Protein AF-A0A1F9S126-F1 (afdb_monomer_lite)

Structure (mmCIF, N/CA/C/O backbone):
data_AF-A0A1F9S126-F1
#
_entry.id   AF-A0A1F9S126-F1
#
loop_
_atom_site.group_PDB
_atom_site.id
_atom_site.type_symbol
_atom_site.label_atom_id
_atom_site.label_alt_id
_atom_site.label_comp_id
_atom_site.label_asym_id
_atom_site.label_entity_id
_atom_site.label_seq_id
_atom_site.pdbx_PDB_ins_code
_atom_site.Cartn_x
_atom_site.Cartn_y
_atom_site.Cartn_z
_atom_site.occupancy
_atom_site.B_iso_or_equiv
_atom_site.auth_seq_id
_atom_site.auth_comp_id
_atom_site.auth_asym_id
_atom_site.auth_atom_id
_atom_site.pdbx_PDB_model_num
ATOM 1 N N . MET A 1 1 ? -37.620 6.362 27.210 1.00 66.50 1 MET A N 1
ATOM 2 C CA . MET A 1 1 ? -36.173 6.364 27.536 1.00 66.50 1 MET A CA 1
ATOM 3 C C . MET A 1 1 ? -35.335 5.341 26.751 1.00 66.50 1 MET A C 1
ATOM 5 O O . MET A 1 1 ? -34.124 5.373 26.896 1.00 66.50 1 MET A O 1
ATOM 9 N N . LEU A 1 2 ? -35.910 4.503 25.867 1.00 78.06 2 LEU A N 1
ATOM 10 C CA . LEU A 1 2 ? -35.129 3.604 24.989 1.00 78.06 2 LEU A CA 1
ATOM 11 C C . LEU A 1 2 ? -34.721 4.208 23.629 1.00 78.06 2 LEU A C 1
ATOM 13 O O . LEU A 1 2 ? -33.867 3.646 22.953 1.00 78.06 2 LEU A O 1
ATOM 17 N N . LEU A 1 3 ? -35.298 5.348 23.227 1.00 86.44 3 LEU A N 1
ATOM 18 C CA . LEU A 1 3 ? -35.039 5.944 21.909 1.00 86.44 3 LEU A CA 1
ATOM 19 C C . LEU A 1 3 ? -33.585 6.421 21.750 1.00 86.44 3 LEU A C 1
ATOM 21 O O . LEU A 1 3 ? -32.968 6.154 20.726 1.00 86.44 3 LEU A O 1
ATOM 25 N N . LEU A 1 4 ? -33.028 7.082 22.773 1.00 86.31 4 LEU A N 1
ATOM 26 C CA . LEU A 1 4 ? -31.651 7.591 22.759 1.00 86.31 4 LEU A CA 1
ATOM 27 C C . LEU A 1 4 ? -30.599 6.467 22.615 1.00 86.31 4 LEU A C 1
ATOM 29 O O . LEU A 1 4 ? -29.789 6.551 21.692 1.00 86.31 4 LEU A O 1
ATOM 33 N N . PRO A 1 5 ? -30.597 5.402 23.449 1.00 85.06 5 PRO A N 1
ATOM 34 C CA . PRO A 1 5 ? -29.620 4.321 23.300 1.00 85.06 5 PRO A CA 1
ATOM 35 C C . PRO A 1 5 ? -29.792 3.538 21.990 1.00 85.06 5 PRO A C 1
ATOM 37 O O . PRO A 1 5 ? -28.795 3.139 21.390 1.00 85.06 5 PRO A O 1
ATOM 40 N N . LEU A 1 6 ? -31.026 3.373 21.497 1.00 85.00 6 LEU A N 1
ATOM 41 C CA . LEU A 1 6 ? -31.280 2.739 20.201 1.00 85.00 6 LEU A CA 1
ATOM 42 C C . LEU A 1 6 ? -30.721 3.577 19.039 1.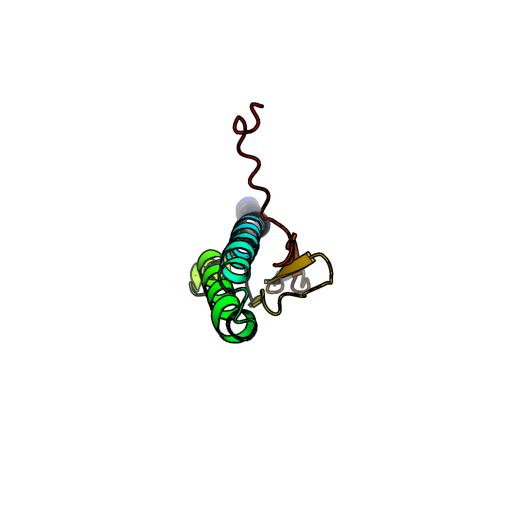00 85.00 6 LEU A C 1
ATOM 44 O O . LEU A 1 6 ? -30.050 3.048 18.157 1.00 85.00 6 LEU A O 1
ATOM 48 N N . PHE A 1 7 ? -30.948 4.891 19.054 1.00 88.06 7 PHE A N 1
ATOM 49 C CA . PHE A 1 7 ? -30.435 5.807 18.034 1.00 88.06 7 PHE A CA 1
ATOM 50 C C . PHE A 1 7 ? -28.899 5.848 18.005 1.00 88.06 7 PHE A C 1
ATOM 52 O O . PHE A 1 7 ? -28.290 5.808 16.936 1.00 88.06 7 PHE A O 1
ATOM 59 N N . MET A 1 8 ? -28.265 5.864 19.179 1.00 85.94 8 MET A N 1
ATOM 60 C CA . MET A 1 8 ? -26.808 5.866 19.307 1.00 85.94 8 MET A CA 1
ATOM 61 C C . MET A 1 8 ? -26.178 4.577 18.751 1.00 85.94 8 MET A C 1
ATOM 63 O O . MET A 1 8 ? -25.161 4.640 18.062 1.00 85.94 8 MET A O 1
ATOM 67 N N . PHE A 1 9 ? -26.814 3.421 18.967 1.00 84.31 9 PHE A N 1
ATOM 68 C CA . PHE A 1 9 ? -26.397 2.154 18.359 1.00 84.31 9 PHE A CA 1
ATOM 69 C C . PHE A 1 9 ? -26.413 2.213 16.824 1.00 84.31 9 PHE A C 1
ATOM 71 O O . PHE A 1 9 ? -25.422 1.857 16.183 1.00 84.31 9 PHE A O 1
ATOM 78 N N . PHE A 1 10 ? -27.500 2.720 16.230 1.00 86.19 10 PHE A N 1
ATOM 79 C CA 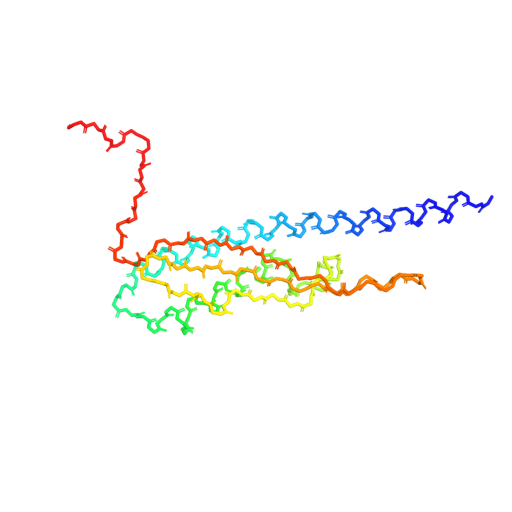. PHE A 1 10 ? -27.590 2.877 14.777 1.00 86.19 10 PHE A CA 1
ATOM 80 C C . PHE A 1 10 ? -26.503 3.807 14.232 1.00 86.19 10 PHE A C 1
ATOM 82 O O . PHE A 1 10 ? -25.872 3.468 13.234 1.00 86.19 10 PHE A O 1
ATOM 89 N N . LEU A 1 11 ? -26.225 4.935 14.893 1.00 86.88 11 LEU A N 1
ATOM 90 C CA . LEU A 1 11 ? -25.166 5.854 14.463 1.00 86.88 11 LEU A CA 1
ATOM 91 C C . LEU A 1 11 ? -23.786 5.190 14.413 1.00 86.88 11 LEU A C 1
ATOM 93 O O . LEU A 1 11 ? -23.057 5.369 13.436 1.00 86.88 11 LEU A O 1
ATOM 97 N N . PHE A 1 12 ? -23.427 4.399 15.427 1.00 82.56 12 PHE A N 1
ATOM 98 C CA . PHE A 1 12 ? -22.149 3.687 15.417 1.00 82.56 12 PHE A CA 1
ATOM 99 C C . PHE A 1 12 ? -22.090 2.615 14.326 1.00 82.56 12 PHE A C 1
ATOM 101 O O . PHE A 1 12 ? -21.067 2.499 13.649 1.00 82.56 12 PHE A O 1
ATOM 108 N N . ALA A 1 13 ? -23.185 1.883 14.104 1.00 81.38 13 ALA A N 1
ATOM 109 C CA . ALA A 1 13 ? -23.273 0.910 13.021 1.00 81.38 13 ALA A CA 1
ATOM 110 C C . ALA A 1 13 ? -23.128 1.577 11.638 1.00 81.38 13 ALA A C 1
ATOM 112 O O . ALA A 1 13 ? -22.312 1.138 10.825 1.00 81.38 13 ALA A O 1
ATOM 113 N N . PHE A 1 14 ? -23.840 2.681 11.386 1.00 86.12 14 PHE A N 1
ATOM 114 C CA . PHE A 1 14 ? -23.741 3.431 10.129 1.00 86.12 14 PHE A CA 1
ATOM 115 C C . PHE A 1 14 ? -22.352 4.034 9.914 1.00 86.12 14 PHE A C 1
ATOM 117 O O . PHE A 1 14 ? -21.819 3.949 8.809 1.00 86.12 14 PHE A O 1
ATOM 124 N N . SER A 1 15 ? -21.738 4.587 10.963 1.00 86.69 15 SER A N 1
ATOM 125 C CA . SER A 1 15 ? -20.377 5.130 10.903 1.00 86.69 15 SER A CA 1
ATOM 126 C C . SER A 1 15 ? -19.360 4.072 10.460 1.00 86.69 15 SER A C 1
ATOM 128 O O . SER A 1 15 ? -18.503 4.350 9.621 1.00 86.69 15 SER A O 1
ATOM 130 N N . LYS A 1 16 ? -19.494 2.827 10.937 1.00 83.31 16 LYS A N 1
ATOM 131 C CA . LYS A 1 16 ? -18.621 1.719 10.525 1.00 83.31 16 LYS A CA 1
ATOM 132 C C . LYS A 1 16 ? -18.805 1.333 9.058 1.00 83.31 16 LYS A C 1
ATOM 134 O O . LYS A 1 16 ? -17.808 1.206 8.354 1.00 83.31 16 LYS A O 1
ATOM 139 N N . VAL A 1 17 ? -20.044 1.214 8.578 1.00 85.62 17 VAL A N 1
ATOM 140 C CA . VAL A 1 17 ? -20.315 0.935 7.153 1.00 85.62 17 VAL A CA 1
ATOM 141 C C . VAL A 1 17 ? -19.770 2.060 6.270 1.00 85.62 17 VAL A C 1
ATOM 143 O O . VAL A 1 17 ? -19.115 1.804 5.260 1.00 85.62 17 VAL A O 1
ATOM 146 N N . PHE A 1 18 ? -19.981 3.311 6.677 1.00 89.62 18 PHE A N 1
ATOM 147 C CA . PHE A 1 18 ? -19.465 4.480 5.975 1.00 89.62 18 PHE A CA 1
ATOM 148 C C . PHE A 1 18 ? -17.930 4.498 5.919 1.00 89.62 18 PHE A C 1
ATOM 150 O O . PHE A 1 18 ? -17.359 4.743 4.857 1.00 89.62 18 PHE A O 1
ATOM 157 N N . ALA A 1 19 ? -17.251 4.160 7.020 1.00 88.25 19 ALA A N 1
ATOM 158 C CA . ALA A 1 19 ? -15.796 4.031 7.054 1.00 88.25 19 ALA A CA 1
ATOM 159 C C . ALA A 1 19 ? -15.287 2.960 6.073 1.00 88.25 19 ALA A C 1
ATOM 161 O O . ALA A 1 19 ? -14.306 3.194 5.366 1.00 88.25 19 ALA A O 1
ATOM 162 N N . THR A 1 20 ? -15.975 1.818 5.963 1.00 88.25 20 THR A N 1
ATOM 163 C CA . THR A 1 20 ? -15.638 0.775 4.981 1.00 88.25 20 THR A CA 1
ATOM 164 C C . THR A 1 20 ? -15.810 1.263 3.540 1.00 88.25 20 THR A C 1
ATOM 166 O O . THR A 1 20 ? -14.954 0.995 2.699 1.00 88.25 20 THR A O 1
ATOM 169 N N . LEU A 1 21 ? -16.867 2.023 3.240 1.00 91.06 21 LEU A N 1
ATOM 170 C CA . LEU A 1 21 ? -17.076 2.597 1.904 1.00 91.06 21 LEU A CA 1
ATOM 171 C C . LEU A 1 21 ? -15.980 3.603 1.533 1.00 91.06 21 LEU A C 1
ATOM 173 O O . LEU A 1 21 ? -15.441 3.541 0.427 1.00 91.06 21 LEU A O 1
ATOM 177 N N . ILE A 1 22 ? -15.604 4.483 2.467 1.00 92.19 22 ILE A N 1
ATOM 178 C CA . ILE A 1 22 ? -14.476 5.406 2.277 1.00 92.19 22 ILE A CA 1
ATOM 179 C C . ILE A 1 22 ? -13.191 4.621 2.027 1.00 92.19 22 ILE A C 1
ATOM 181 O O . ILE A 1 22 ? -12.427 4.969 1.128 1.00 92.19 22 ILE A O 1
ATOM 185 N N . LEU A 1 23 ? -12.943 3.559 2.798 1.00 91.75 23 LEU A N 1
ATOM 186 C CA . LEU A 1 23 ? -11.752 2.736 2.629 1.00 91.75 23 LEU A CA 1
ATOM 187 C C . LEU A 1 23 ? -11.674 2.164 1.209 1.00 91.75 23 LEU A C 1
ATOM 189 O O . LEU A 1 23 ? -10.641 2.319 0.565 1.00 91.75 23 LEU A O 1
ATOM 193 N N . ILE A 1 24 ? -12.763 1.581 0.699 1.00 92.12 24 ILE A N 1
ATOM 194 C CA . ILE A 1 24 ? -12.817 1.021 -0.661 1.00 92.12 24 ILE A CA 1
ATOM 195 C C . ILE A 1 24 ? -12.522 2.100 -1.712 1.00 92.12 24 ILE A C 1
ATOM 197 O O . ILE A 1 24 ? -11.715 1.880 -2.613 1.00 92.12 24 ILE A O 1
ATOM 201 N N . GLN A 1 25 ? -13.111 3.290 -1.577 1.00 94.50 25 GLN A N 1
ATOM 202 C CA . GLN A 1 25 ? -12.863 4.401 -2.503 1.00 94.50 25 GLN A CA 1
ATOM 203 C C . GLN A 1 25 ? -11.403 4.870 -2.468 1.00 94.50 25 GLN A C 1
ATOM 205 O O . GLN A 1 25 ? -10.784 5.062 -3.516 1.00 94.50 25 GLN A O 1
ATOM 210 N N . LYS A 1 26 ? -10.817 5.015 -1.272 1.00 94.00 26 LYS A N 1
ATOM 211 C CA . LYS A 1 26 ? -9.403 5.389 -1.127 1.00 94.00 26 LYS A CA 1
ATOM 212 C C . LYS A 1 26 ? -8.482 4.296 -1.673 1.00 94.00 26 LYS A C 1
ATOM 214 O O . LYS A 1 26 ? -7.481 4.617 -2.309 1.00 94.00 26 LYS A O 1
ATOM 219 N N . MET A 1 27 ? -8.814 3.021 -1.474 1.00 94.19 27 MET A N 1
ATOM 220 C CA . MET A 1 27 ? -8.065 1.900 -2.046 1.00 94.19 27 MET A CA 1
ATOM 221 C C . MET A 1 27 ? -8.093 1.917 -3.572 1.00 94.19 27 MET A C 1
ATOM 223 O O . MET A 1 27 ? -7.056 1.698 -4.196 1.00 94.19 27 MET A O 1
ATOM 227 N N . GLU A 1 28 ? -9.237 2.231 -4.179 1.00 93.69 28 GLU A N 1
ATOM 228 C CA . GLU A 1 28 ? -9.351 2.304 -5.633 1.00 93.69 28 GLU A CA 1
ATOM 229 C C . GLU A 1 28 ? -8.420 3.384 -6.202 1.00 93.69 28 GLU A C 1
ATOM 231 O O . GLU A 1 28 ? -7.576 3.088 -7.050 1.00 93.69 28 GLU A O 1
ATOM 236 N N . VAL A 1 29 ? -8.466 4.606 -5.662 1.00 94.81 29 VAL A N 1
ATOM 237 C CA . VAL A 1 29 ? -7.579 5.704 -6.090 1.00 94.81 29 VAL A CA 1
ATOM 238 C C . VAL A 1 29 ? -6.102 5.372 -5.841 1.00 94.81 29 VAL A C 1
ATOM 240 O O . VAL A 1 29 ? -5.258 5.588 -6.714 1.00 94.81 29 VAL A O 1
ATOM 243 N N . ALA A 1 30 ? -5.780 4.798 -4.680 1.00 94.31 30 ALA A N 1
ATOM 244 C CA . ALA A 1 30 ? -4.415 4.409 -4.340 1.00 94.31 30 ALA A CA 1
ATOM 245 C C . ALA A 1 30 ? -3.860 3.335 -5.287 1.00 94.31 30 ALA A C 1
ATOM 247 O O . ALA A 1 30 ? -2.702 3.410 -5.700 1.00 94.31 30 ALA A O 1
ATOM 248 N N . SER A 1 31 ? -4.687 2.357 -5.665 1.00 93.00 31 SER A N 1
ATOM 249 C CA . SER A 1 31 ? -4.300 1.294 -6.594 1.00 93.00 31 SER A CA 1
ATOM 250 C C . SER A 1 31 ? -4.023 1.835 -8.000 1.00 93.00 31 SER A C 1
ATOM 252 O O . SER A 1 31 ? -3.052 1.420 -8.635 1.00 93.00 31 SER A O 1
ATOM 254 N N . PHE A 1 32 ? -4.805 2.820 -8.465 1.00 94.19 32 PHE A N 1
ATOM 255 C CA . PHE A 1 32 ? -4.548 3.510 -9.729 1.00 94.19 32 PHE A CA 1
ATOM 256 C C . PHE A 1 32 ? -3.226 4.272 -9.701 1.00 94.19 32 PHE A C 1
ATOM 258 O O . PHE A 1 32 ? -2.438 4.160 -10.642 1.00 94.19 32 PHE A O 1
ATOM 265 N N . TYR A 1 33 ? -2.951 5.006 -8.620 1.00 94.81 33 TYR A N 1
ATOM 266 C CA . TYR A 1 33 ? -1.669 5.684 -8.440 1.00 94.81 33 TYR A CA 1
ATOM 267 C C . TYR A 1 33 ? -0.498 4.691 -8.460 1.00 94.81 33 TYR A C 1
ATOM 269 O O . TYR A 1 33 ? 0.453 4.890 -9.216 1.00 94.81 33 TYR A O 1
ATOM 277 N N . ALA A 1 34 ? -0.583 3.603 -7.689 1.00 93.50 34 ALA A N 1
ATOM 278 C CA . ALA A 1 34 ? 0.470 2.594 -7.594 1.00 93.50 34 ALA A CA 1
ATOM 279 C C . ALA A 1 34 ? 0.769 1.943 -8.951 1.00 93.50 34 ALA A C 1
ATOM 281 O O . ALA A 1 34 ? 1.922 1.908 -9.383 1.00 93.50 34 ALA A O 1
ATOM 282 N N . ALA A 1 35 ? -0.272 1.497 -9.661 1.00 91.75 35 ALA A N 1
ATOM 283 C CA . ALA A 1 35 ? -0.150 0.905 -10.990 1.00 91.75 35 ALA A CA 1
ATOM 284 C C . ALA A 1 35 ? 0.476 1.883 -11.990 1.00 91.75 35 ALA A C 1
ATOM 286 O O . ALA A 1 35 ? 1.381 1.534 -12.750 1.00 91.75 35 ALA A O 1
ATOM 287 N N . ARG A 1 36 ? 0.036 3.143 -11.955 1.00 90.75 36 ARG A N 1
ATOM 288 C CA . ARG A 1 36 ? 0.526 4.178 -12.856 1.00 90.75 36 ARG A CA 1
A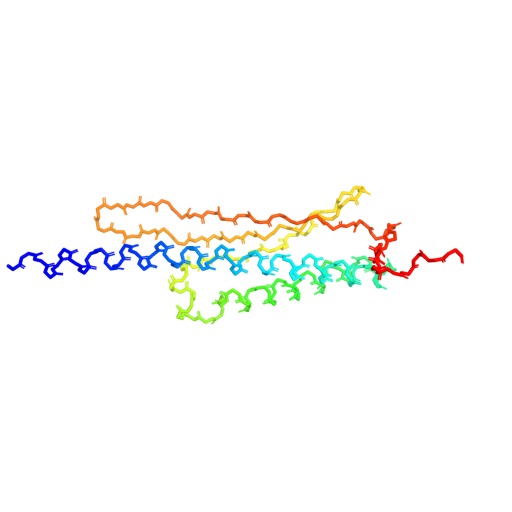TOM 289 C C . ARG A 1 36 ? 1.980 4.552 -12.588 1.00 90.75 36 ARG A C 1
ATOM 291 O O . ARG A 1 36 ? 2.760 4.703 -13.528 1.00 90.75 36 ARG A O 1
ATOM 298 N N . ARG A 1 37 ? 2.344 4.700 -11.315 1.00 90.81 37 ARG A N 1
ATOM 299 C CA . ARG A 1 37 ? 3.712 4.989 -10.879 1.00 90.81 37 ARG A CA 1
ATOM 300 C C . ARG A 1 37 ? 4.648 3.855 -11.278 1.00 90.81 37 ARG A C 1
ATOM 302 O O . ARG A 1 37 ? 5.692 4.126 -11.865 1.00 90.81 37 ARG A O 1
ATOM 309 N N . TRP A 1 38 ? 4.225 2.611 -11.043 1.00 90.38 38 TRP A N 1
ATOM 310 C CA . TRP A 1 38 ? 4.951 1.423 -11.476 1.00 90.38 38 TRP A CA 1
ATOM 311 C C . TRP A 1 38 ? 5.161 1.419 -12.988 1.00 90.38 38 TRP A C 1
ATOM 313 O O . TRP A 1 38 ? 6.286 1.243 -13.443 1.00 90.38 38 TRP A O 1
ATOM 323 N N . GLN A 1 39 ? 4.110 1.679 -13.774 1.00 87.88 39 GLN A N 1
ATOM 324 C CA . GLN A 1 39 ? 4.198 1.739 -15.233 1.00 87.88 39 GLN A CA 1
ATOM 325 C C . GLN A 1 39 ? 5.267 2.733 -15.697 1.00 87.88 39 GLN A C 1
ATOM 327 O O . GLN A 1 39 ? 6.160 2.366 -16.448 1.00 87.88 39 GLN A O 1
ATOM 332 N N . LEU A 1 40 ? 5.202 3.982 -15.240 1.00 88.12 40 LEU A N 1
ATOM 333 C CA . LEU A 1 40 ? 6.090 5.035 -15.737 1.00 88.12 40 LEU A CA 1
ATOM 334 C C . LEU A 1 40 ? 7.553 4.807 -15.342 1.00 88.12 40 LEU A C 1
ATOM 336 O O . LEU A 1 40 ? 8.447 4.996 -16.161 1.00 88.12 40 LEU A O 1
ATOM 340 N N . GLU A 1 41 ? 7.802 4.401 -14.100 1.00 86.31 41 GLU A N 1
ATOM 341 C CA . GLU A 1 41 ? 9.162 4.242 -13.579 1.00 86.31 41 GLU A CA 1
ATOM 342 C C . GLU A 1 41 ? 9.841 2.969 -14.084 1.00 86.31 41 GLU A C 1
ATOM 344 O O . GLU A 1 41 ? 10.995 3.024 -14.508 1.00 86.31 41 GLU A O 1
ATOM 349 N N . SER A 1 42 ? 9.109 1.853 -14.144 1.00 82.75 42 SER A N 1
ATOM 350 C CA . SER A 1 42 ? 9.646 0.597 -14.685 1.00 82.75 42 SER A CA 1
ATOM 351 C C . SER A 1 42 ? 10.020 0.724 -16.166 1.00 82.75 42 SER A C 1
ATOM 353 O O . SER A 1 42 ? 11.051 0.205 -16.589 1.00 82.75 42 SER A O 1
ATOM 355 N N . HIS A 1 43 ? 9.230 1.463 -16.958 1.00 81.38 43 HIS A N 1
ATOM 356 C CA . HIS A 1 43 ? 9.522 1.704 -18.377 1.00 81.38 43 HIS A CA 1
ATOM 357 C C . HIS A 1 43 ? 10.592 2.780 -18.591 1.00 81.38 43 HIS A C 1
ATOM 359 O O . HIS A 1 43 ? 11.232 2.791 -19.636 1.00 81.38 43 HIS A O 1
ATOM 365 N N . ARG A 1 44 ? 10.812 3.691 -17.635 1.00 81.69 44 ARG A N 1
ATOM 366 C CA . ARG A 1 44 ? 11.927 4.646 -17.712 1.00 81.69 44 ARG A CA 1
ATOM 367 C C . ARG A 1 44 ? 13.260 3.975 -17.385 1.00 81.69 44 ARG A C 1
ATOM 369 O O . ARG A 1 44 ? 14.264 4.261 -18.027 1.00 81.69 44 ARG A O 1
ATOM 376 N N . ASN A 1 45 ? 13.258 3.056 -16.424 1.00 78.19 45 ASN A N 1
ATOM 377 C CA . ASN A 1 45 ? 14.453 2.370 -15.939 1.00 78.19 45 ASN A CA 1
ATOM 378 C C . ASN A 1 45 ? 14.573 0.950 -16.516 1.00 78.19 45 ASN A C 1
ATOM 380 O O . ASN A 1 45 ? 14.882 0.003 -15.791 1.00 78.19 45 ASN A O 1
ATOM 384 N N . VAL A 1 46 ? 14.367 0.791 -17.833 1.00 69.56 46 VAL A N 1
ATOM 385 C CA . VAL A 1 46 ? 14.410 -0.521 -18.518 1.00 69.56 46 VAL A CA 1
ATOM 386 C C . VAL A 1 46 ? 15.697 -1.289 -18.201 1.00 69.56 46 VAL A C 1
ATOM 388 O O . VAL A 1 46 ? 15.644 -2.482 -17.929 1.00 69.56 46 VAL A O 1
ATOM 391 N N . ALA A 1 47 ? 16.836 -0.595 -18.149 1.00 68.31 47 ALA A N 1
ATOM 392 C CA . ALA A 1 47 ? 18.147 -1.202 -17.923 1.00 68.31 47 ALA A CA 1
ATOM 393 C C . ALA A 1 47 ? 18.428 -1.645 -16.468 1.00 68.31 47 ALA A C 1
ATOM 395 O O . ALA A 1 47 ? 19.423 -2.324 -16.234 1.00 68.31 47 ALA A O 1
ATOM 396 N N . HIS A 1 48 ? 17.595 -1.273 -15.486 1.00 75.19 48 HIS A N 1
ATOM 397 C CA . HIS A 1 48 ? 17.874 -1.488 -1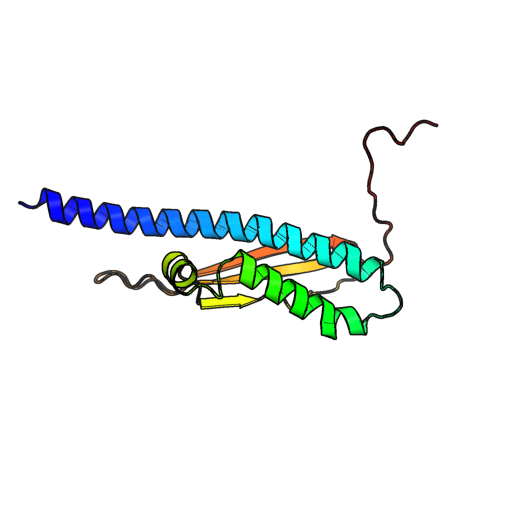4.058 1.00 75.19 48 HIS A CA 1
ATOM 398 C C . HIS A 1 48 ? 16.709 -2.191 -13.349 1.00 75.19 48 HIS A C 1
ATOM 400 O O . HIS A 1 48 ? 15.982 -1.596 -12.560 1.00 75.19 48 HIS A O 1
ATOM 406 N N . GLU A 1 49 ? 16.532 -3.491 -13.592 1.00 72.88 49 GLU A N 1
ATOM 407 C CA . GLU A 1 49 ? 15.453 -4.278 -12.971 1.00 72.88 49 GLU A CA 1
ATOM 408 C C . GLU A 1 49 ? 15.522 -4.380 -11.440 1.00 72.88 49 GLU A C 1
ATOM 410 O O . GLU A 1 49 ? 14.491 -4.557 -10.786 1.00 72.88 49 GLU A O 1
ATOM 415 N N . SER A 1 50 ? 16.726 -4.276 -10.870 1.00 79.38 50 SER A N 1
ATOM 416 C CA . SER A 1 50 ? 16.959 -4.308 -9.422 1.00 79.38 50 SER A CA 1
ATOM 417 C C . SER A 1 50 ? 16.417 -3.065 -8.711 1.00 79.38 50 SER A C 1
ATOM 419 O O . SER A 1 50 ? 15.989 -3.162 -7.560 1.00 79.38 50 SER A O 1
ATOM 421 N N . PHE A 1 51 ? 16.369 -1.921 -9.403 1.00 81.50 51 PHE A N 1
ATOM 422 C CA . PHE A 1 51 ? 15.819 -0.667 -8.881 1.00 81.50 51 PHE A CA 1
ATOM 423 C C . PHE A 1 51 ? 14.326 -0.794 -8.560 1.00 81.50 51 PHE A C 1
ATOM 425 O O . PHE A 1 51 ? 13.852 -0.265 -7.553 1.00 81.50 51 PHE A O 1
ATOM 432 N N . ASP A 1 52 ? 13.592 -1.553 -9.373 1.00 79.44 52 ASP A N 1
ATOM 433 C CA . ASP A 1 52 ? 12.156 -1.735 -9.191 1.00 79.44 52 ASP A CA 1
ATOM 434 C C . ASP A 1 52 ? 11.823 -2.410 -7.854 1.00 79.44 52 ASP A C 1
ATOM 436 O O . ASP A 1 52 ? 10.918 -1.984 -7.140 1.00 79.44 52 ASP A O 1
ATOM 440 N N . ASN A 1 53 ? 12.573 -3.454 -7.495 1.00 80.56 53 ASN A N 1
ATOM 441 C CA . ASN A 1 53 ? 12.341 -4.204 -6.260 1.00 80.56 53 ASN A CA 1
ATOM 442 C C . ASN A 1 53 ? 12.991 -3.528 -5.044 1.00 80.56 53 ASN A C 1
ATOM 444 O O . ASN A 1 53 ? 12.450 -3.613 -3.944 1.00 80.56 53 ASN A O 1
ATOM 448 N N . GLY A 1 54 ? 14.138 -2.866 -5.232 1.00 84.12 54 GLY A N 1
ATOM 449 C CA . GLY A 1 54 ? 14.907 -2.258 -4.145 1.00 84.12 54 GLY A CA 1
ATOM 450 C C . GLY A 1 54 ? 14.478 -0.843 -3.757 1.00 84.12 54 GLY A C 1
ATOM 451 O O . GLY A 1 54 ? 14.686 -0.442 -2.616 1.00 84.12 54 GLY A O 1
ATOM 452 N N . THR A 1 55 ? 13.891 -0.072 -4.676 1.00 85.75 55 THR A N 1
ATOM 453 C CA . THR A 1 55 ? 13.612 1.357 -4.448 1.00 85.75 55 THR A CA 1
ATOM 454 C C . THR A 1 55 ? 12.203 1.752 -4.869 1.00 85.75 55 THR A C 1
ATOM 456 O O . THR A 1 55 ? 11.489 2.368 -4.084 1.00 85.75 55 THR A O 1
ATOM 459 N N . LEU A 1 56 ? 11.754 1.357 -6.063 1.00 88.75 56 LEU A N 1
ATOM 460 C CA . LEU A 1 56 ? 10.438 1.758 -6.573 1.00 88.75 56 LEU A CA 1
ATOM 461 C C . LEU A 1 56 ? 9.282 1.142 -5.773 1.00 88.75 56 LEU A C 1
ATOM 463 O O . LEU A 1 56 ? 8.340 1.842 -5.411 1.00 88.75 56 LEU A O 1
ATOM 467 N N . CYS A 1 57 ? 9.344 -0.163 -5.497 1.00 89.56 57 CYS A N 1
ATOM 468 C CA . CYS A 1 57 ? 8.302 -0.857 -4.744 1.00 89.56 57 CYS A CA 1
ATOM 469 C C . CYS A 1 57 ? 8.109 -0.280 -3.327 1.00 89.56 57 CYS A C 1
ATOM 471 O O . CYS A 1 57 ? 6.982 0.111 -3.008 1.00 89.56 57 CYS A O 1
ATOM 473 N N . PRO A 1 58 ? 9.160 -0.155 -2.485 1.00 92.00 58 PRO A N 1
ATOM 474 C CA . PRO A 1 58 ? 8.993 0.407 -1.145 1.00 92.00 58 PRO A CA 1
ATOM 475 C C . PRO A 1 58 ? 8.554 1.879 -1.157 1.00 92.00 58 PRO A C 1
ATOM 477 O O . PRO A 1 58 ? 7.757 2.262 -0.302 1.00 92.00 58 PRO A O 1
ATOM 480 N N . ASP A 1 59 ? 8.994 2.686 -2.132 1.00 93.31 59 ASP A N 1
ATOM 481 C CA . ASP A 1 59 ? 8.532 4.076 -2.297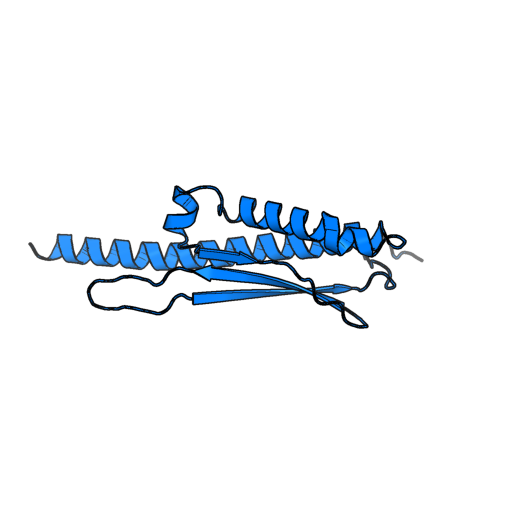 1.00 93.31 59 ASP A CA 1
ATOM 482 C C . ASP A 1 59 ? 7.023 4.142 -2.593 1.00 93.31 59 ASP A C 1
ATOM 484 O O . ASP A 1 59 ? 6.270 4.847 -1.914 1.00 93.31 59 ASP A O 1
ATOM 488 N N . ILE A 1 60 ? 6.547 3.334 -3.549 1.00 93.56 60 ILE A N 1
ATOM 489 C CA . ILE A 1 60 ? 5.116 3.229 -3.870 1.00 93.56 60 ILE A CA 1
ATOM 490 C C . ILE A 1 60 ? 4.327 2.768 -2.645 1.00 93.56 60 ILE A C 1
ATOM 492 O O . ILE A 1 60 ? 3.284 3.343 -2.329 1.00 93.56 60 ILE A O 1
ATOM 496 N N . GLU A 1 61 ? 4.813 1.749 -1.939 1.00 94.25 61 GLU A N 1
ATOM 497 C CA . GLU A 1 61 ? 4.143 1.230 -0.751 1.00 94.25 61 GLU A CA 1
ATOM 498 C C . GLU A 1 61 ? 4.054 2.288 0.357 1.00 94.25 61 GLU A C 1
ATOM 500 O O . GLU A 1 61 ? 3.002 2.433 0.984 1.00 94.25 61 GLU A O 1
ATOM 505 N N . GLN A 1 62 ? 5.113 3.072 0.567 1.00 94.75 62 GLN A N 1
ATOM 506 C CA . GLN A 1 62 ? 5.114 4.175 1.523 1.00 94.75 62 GLN A CA 1
ATOM 507 C C . GLN A 1 62 ? 4.083 5.245 1.147 1.00 94.75 62 GLN A C 1
ATOM 509 O O . GLN A 1 62 ? 3.302 5.663 2.004 1.00 94.75 62 GLN A O 1
ATOM 514 N N . LYS A 1 63 ? 4.022 5.644 -0.128 1.00 94.69 63 LYS A N 1
ATOM 515 C CA . LYS A 1 63 ? 3.064 6.649 -0.618 1.00 94.69 63 LYS A CA 1
ATOM 516 C C . LYS A 1 63 ? 1.616 6.175 -0.535 1.00 94.69 63 LYS A C 1
ATOM 518 O O . LYS A 1 63 ? 0.731 6.940 -0.154 1.00 94.69 63 LYS A O 1
ATOM 523 N N . VAL A 1 64 ? 1.365 4.902 -0.825 1.00 95.06 64 VAL A N 1
ATOM 524 C CA . VAL A 1 64 ? 0.034 4.299 -0.685 1.00 95.06 64 VAL A CA 1
ATOM 525 C C . VAL A 1 64 ? -0.386 4.216 0.785 1.00 95.06 64 VAL A C 1
ATOM 527 O O . VAL A 1 64 ? -1.519 4.569 1.117 1.00 95.06 64 VAL A O 1
ATOM 530 N N . LYS A 1 65 ? 0.524 3.819 1.686 1.00 94.44 65 LYS A N 1
ATOM 531 C CA . LYS A 1 65 ? 0.286 3.827 3.140 1.00 94.44 65 LYS A CA 1
ATOM 532 C C . LYS A 1 65 ? -0.029 5.227 3.658 1.00 94.44 65 LYS A C 1
ATOM 534 O O . LYS A 1 65 ? -0.968 5.394 4.435 1.00 94.44 65 LYS A O 1
ATOM 539 N N . GLU A 1 66 ? 0.729 6.222 3.208 1.00 94.50 66 GLU A N 1
ATOM 540 C CA . GLU A 1 66 ? 0.518 7.631 3.539 1.00 94.50 66 GLU A CA 1
ATOM 541 C C . GLU A 1 66 ? -0.875 8.099 3.094 1.00 94.50 66 GLU A C 1
ATOM 543 O O . GLU A 1 66 ? -1.651 8.579 3.918 1.00 94.50 66 GLU A O 1
ATOM 548 N N . TYR A 1 67 ? -1.252 7.853 1.836 1.00 93.75 67 TYR A N 1
ATOM 549 C CA . TYR A 1 67 ? -2.556 8.248 1.295 1.00 93.75 67 TYR A CA 1
ATOM 550 C C . TYR A 1 67 ? -3.748 7.578 2.003 1.00 93.75 67 TYR A C 1
ATOM 552 O O . TYR A 1 67 ? -4.774 8.213 2.285 1.00 93.75 67 TYR A O 1
ATOM 560 N N . LEU A 1 68 ? -3.622 6.290 2.335 1.00 92.75 68 LEU A N 1
ATOM 561 C CA . LEU A 1 68 ? -4.652 5.564 3.081 1.00 92.75 68 LEU A CA 1
ATOM 562 C C . LEU A 1 68 ? -4.800 6.075 4.523 1.00 92.75 68 LEU A C 1
ATOM 564 O O . LEU A 1 68 ? -5.858 5.879 5.119 1.00 92.75 68 LEU A O 1
ATOM 568 N N . GLY A 1 69 ? -3.811 6.804 5.048 1.00 91.06 69 GLY A N 1
ATOM 569 C CA . GLY A 1 69 ? -3.805 7.320 6.416 1.00 91.06 69 GLY A CA 1
ATOM 570 C C . GLY A 1 69 ? -3.271 6.308 7.426 1.00 91.06 69 GLY A C 1
ATOM 571 O O . GLY A 1 69 ? -3.676 6.324 8.582 1.00 91.06 69 GLY A O 1
ATOM 572 N N . TYR A 1 70 ? -2.372 5.411 7.005 1.00 91.31 70 TYR A N 1
ATOM 573 C CA . TYR A 1 70 ? -1.783 4.388 7.875 1.00 91.31 70 TYR A CA 1
ATOM 574 C C . TYR A 1 70 ? -0.917 4.977 9.002 1.00 91.31 70 TYR A C 1
ATOM 576 O O . TYR A 1 70 ? -0.814 4.383 10.075 1.00 91.31 70 TYR A 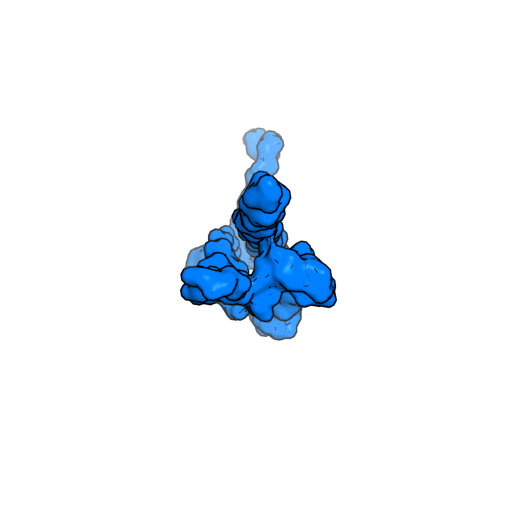O 1
ATOM 584 N N . PHE A 1 71 ? -0.287 6.130 8.760 1.00 90.62 71 PHE A N 1
ATOM 585 C CA . PHE A 1 71 ? 0.581 6.803 9.733 1.00 90.62 71 PHE A CA 1
ATOM 586 C C . PHE A 1 71 ? -0.174 7.752 10.671 1.00 90.62 71 PHE A C 1
ATOM 588 O O . PHE A 1 71 ? 0.360 8.118 11.714 1.00 90.62 71 PHE A O 1
ATOM 595 N N . ASP A 1 72 ? -1.413 8.119 10.337 1.00 93.12 72 ASP A N 1
ATOM 596 C CA . ASP A 1 72 ? -2.274 8.900 11.222 1.00 93.12 72 ASP A CA 1
ATOM 597 C C . ASP A 1 72 ? -3.110 7.960 12.098 1.00 93.12 72 ASP A C 1
ATOM 599 O O . ASP A 1 72 ? -3.945 7.200 11.604 1.00 93.12 72 ASP A O 1
ATOM 603 N N . ALA A 1 73 ? -2.901 8.023 13.414 1.00 89.75 73 ALA A N 1
ATOM 604 C CA . ALA A 1 73 ? -3.586 7.164 14.377 1.00 89.75 73 ALA A CA 1
ATOM 605 C C . ALA A 1 73 ? -5.116 7.312 14.315 1.00 89.75 73 ALA A C 1
ATOM 607 O O . ALA A 1 73 ? -5.840 6.322 14.467 1.00 89.75 73 ALA A O 1
ATOM 608 N N . THR A 1 74 ? -5.608 8.525 14.046 1.00 88.50 74 THR A N 1
ATOM 609 C CA . THR A 1 74 ? -7.044 8.822 13.997 1.00 88.50 74 THR A CA 1
ATOM 610 C C . THR A 1 74 ? -7.685 8.152 12.789 1.00 88.50 74 THR A C 1
ATOM 612 O O . THR A 1 74 ? -8.621 7.362 12.933 1.00 88.50 74 THR A O 1
ATOM 615 N N . THR A 1 75 ? -7.129 8.396 11.599 1.00 87.56 75 THR A N 1
ATOM 616 C CA . THR A 1 75 ? -7.599 7.789 10.349 1.00 87.56 75 THR A CA 1
ATOM 617 C C . THR A 1 75 ? -7.439 6.269 10.364 1.00 87.56 75 THR A C 1
ATOM 619 O O . THR A 1 75 ? -8.361 5.553 9.968 1.00 87.56 75 THR A O 1
ATOM 622 N N . LYS A 1 76 ? -6.319 5.753 10.888 1.00 89.50 76 LYS A N 1
ATOM 623 C CA . LYS A 1 76 ? -6.066 4.311 11.014 1.00 89.50 76 LYS A CA 1
ATOM 624 C C . LYS A 1 76 ? -7.118 3.614 11.876 1.00 89.50 76 LYS A C 1
ATOM 626 O O . LYS A 1 76 ? -7.625 2.566 11.480 1.00 89.50 76 LYS A O 1
ATOM 631 N N . SER A 1 77 ? -7.461 4.189 13.031 1.00 86.31 77 SER A N 1
ATOM 632 C CA . SER A 1 77 ? -8.479 3.637 13.936 1.00 86.31 77 SER A CA 1
ATOM 633 C C . SER A 1 77 ? -9.889 3.737 13.345 1.00 86.31 77 SER A C 1
ATOM 635 O O . SER A 1 77 ? -10.655 2.772 13.392 1.00 86.31 77 SER A O 1
ATOM 637 N N . PHE A 1 78 ? -10.215 4.872 12.718 1.00 86.44 78 PHE A N 1
ATOM 638 C CA . PHE A 1 78 ? -11.516 5.096 12.089 1.00 86.44 78 PHE A CA 1
ATOM 639 C C . PHE A 1 78 ? -11.782 4.118 10.936 1.00 86.44 78 PHE A C 1
ATOM 641 O O . PHE A 1 78 ? -12.819 3.455 10.922 1.00 86.44 78 PHE A O 1
ATOM 648 N N . LEU A 1 79 ? -10.820 3.974 10.018 1.00 86.31 79 LEU A N 1
ATOM 649 C CA . LEU A 1 79 ? -10.892 3.035 8.892 1.00 86.31 79 LEU A CA 1
ATOM 650 C C . LEU A 1 79 ? -10.624 1.579 9.307 1.00 86.31 79 LEU A C 1
ATOM 652 O O . LEU A 1 79 ? -10.813 0.665 8.508 1.00 86.31 79 LEU A O 1
ATOM 656 N N . GLY A 1 80 ? -10.172 1.355 10.545 1.00 86.56 80 GLY A N 1
ATOM 657 C CA . GLY A 1 80 ? -9.861 0.035 11.077 1.00 86.56 80 GLY A CA 1
ATOM 658 C C . GLY A 1 80 ? -8.685 -0.644 10.380 1.00 86.56 80 GLY A C 1
ATOM 659 O O . GLY A 1 80 ? -8.687 -1.860 10.277 1.00 86.56 80 GLY A O 1
ATOM 660 N N . ILE A 1 81 ? -7.693 0.097 9.881 1.00 90.38 81 ILE A N 1
ATOM 661 C CA . ILE A 1 81 ? -6.581 -0.473 9.104 1.00 90.38 81 ILE A CA 1
ATOM 662 C C . ILE A 1 81 ? -5.567 -1.146 10.040 1.00 90.38 81 ILE A C 1
ATOM 664 O O . ILE A 1 81 ? -4.975 -0.502 10.907 1.00 90.38 81 ILE A O 1
ATOM 668 N N . GLN A 1 82 ? -5.303 -2.432 9.817 1.00 90.00 82 GLN A N 1
ATOM 669 C CA . GLN A 1 82 ? -4.269 -3.193 10.518 1.00 90.00 82 GLN A CA 1
ATOM 670 C C . GLN A 1 82 ? -2.955 -3.192 9.737 1.00 90.00 82 GLN A C 1
ATOM 672 O O . GLN A 1 82 ? -1.900 -2.857 10.277 1.00 90.00 82 GLN A O 1
ATOM 677 N N . THR A 1 83 ? -3.005 -3.566 8.459 1.00 91.19 83 THR A N 1
ATOM 678 C CA . THR A 1 83 ? -1.822 -3.708 7.601 1.00 91.19 83 THR A CA 1
ATOM 679 C C . THR A 1 83 ? -2.180 -3.375 6.161 1.00 91.19 83 THR A C 1
ATOM 681 O O . THR A 1 83 ? -3.285 -3.660 5.706 1.00 91.19 83 THR A O 1
ATOM 684 N N . VAL A 1 84 ? -1.235 -2.763 5.455 1.00 92.81 84 VAL A N 1
ATOM 685 C CA . VAL A 1 84 ? -1.331 -2.419 4.036 1.00 92.81 84 VAL A CA 1
ATOM 686 C C . VAL A 1 84 ? -0.086 -2.962 3.354 1.00 92.81 84 VAL A C 1
ATOM 688 O O . VAL A 1 84 ? 1.017 -2.690 3.828 1.00 92.81 84 VAL A O 1
ATOM 691 N N . SER A 1 85 ? -0.254 -3.688 2.255 1.00 92.69 85 SER A N 1
ATOM 692 C CA . SER A 1 85 ? 0.849 -4.209 1.447 1.00 92.69 85 SER A CA 1
ATOM 693 C C . SER A 1 85 ? 0.523 -4.086 -0.037 1.00 92.69 85 SER A C 1
ATOM 695 O O . SER A 1 85 ? -0.578 -4.429 -0.464 1.00 92.69 85 SER A O 1
ATOM 697 N N . VAL A 1 86 ? 1.489 -3.605 -0.817 1.00 90.38 86 VAL A N 1
ATOM 698 C CA . VAL A 1 86 ? 1.410 -3.525 -2.291 1.00 90.38 86 VAL A CA 1
ATOM 699 C C . VAL A 1 86 ? 2.467 -4.414 -2.944 1.00 90.38 86 VAL A C 1
ATOM 701 O O . VAL A 1 86 ? 2.268 -4.935 -4.039 1.00 90.38 86 VAL A O 1
ATOM 704 N N . CYS A 1 87 ? 3.597 -4.592 -2.263 1.00 86.75 87 CYS A N 1
ATOM 705 C CA . CYS A 1 87 ? 4.716 -5.394 -2.718 1.00 86.75 87 CYS A CA 1
ATOM 706 C C . CYS A 1 87 ? 4.599 -6.842 -2.207 1.00 86.75 87 CYS A C 1
ATOM 708 O O . CYS A 1 87 ? 4.120 -7.054 -1.089 1.00 86.75 87 CYS A O 1
ATOM 710 N N . PRO A 1 88 ? 5.068 -7.843 -2.975 1.00 87.06 88 PRO A N 1
ATOM 711 C CA . PRO A 1 88 ? 5.736 -7.729 -4.276 1.00 87.06 88 PRO A CA 1
ATOM 712 C C . PRO A 1 88 ? 4.762 -7.589 -5.461 1.00 87.06 88 PRO A C 1
ATOM 714 O O . PRO A 1 88 ? 3.697 -8.204 -5.483 1.00 87.06 88 PRO A O 1
ATOM 717 N N . VAL A 1 89 ? 5.170 -6.839 -6.490 1.00 87.00 89 VAL A N 1
ATOM 718 C CA . VAL A 1 89 ? 4.463 -6.794 -7.783 1.00 87.00 89 VAL A CA 1
ATOM 719 C C . VAL A 1 89 ? 4.770 -8.068 -8.564 1.00 87.00 89 VAL A C 1
ATOM 721 O O . VAL A 1 89 ? 5.934 -8.380 -8.827 1.00 87.00 89 VAL A O 1
ATOM 724 N N . GLN A 1 90 ? 3.734 -8.807 -8.957 1.00 88.31 90 GLN A N 1
ATOM 725 C CA . GLN A 1 90 ? 3.907 -10.055 -9.697 1.00 88.31 90 GLN A CA 1
ATOM 726 C C . GLN A 1 90 ? 4.112 -9.757 -11.182 1.00 88.31 90 GLN A C 1
ATOM 728 O O . GLN A 1 90 ? 3.237 -9.200 -11.841 1.00 88.31 90 GLN A O 1
ATOM 733 N N . ARG A 1 91 ? 5.270 -10.136 -11.726 1.00 84.88 91 ARG A N 1
ATOM 734 C CA . ARG A 1 91 ? 5.578 -9.965 -13.150 1.00 84.88 91 ARG A CA 1
ATOM 735 C C . ARG A 1 91 ? 5.209 -11.232 -13.911 1.00 84.88 91 ARG A C 1
ATOM 737 O O . ARG A 1 91 ? 5.672 -12.317 -13.574 1.00 84.88 91 ARG A O 1
ATOM 744 N N . THR A 1 92 ? 4.384 -11.096 -14.937 1.00 83.88 92 THR A N 1
ATOM 745 C CA . THR A 1 92 ? 4.070 -12.162 -15.897 1.00 83.88 92 THR A CA 1
ATOM 746 C C . THR A 1 92 ? 4.677 -11.817 -17.256 1.00 83.88 92 THR A C 1
ATOM 748 O O . THR A 1 92 ? 5.179 -10.713 -17.456 1.00 83.88 92 THR A O 1
ATOM 751 N N . GLN A 1 93 ? 4.603 -12.738 -18.220 1.00 75.06 93 GLN A N 1
ATOM 752 C CA . GLN A 1 93 ? 5.132 -12.506 -19.571 1.00 75.06 93 GLN A CA 1
ATOM 753 C C . GLN A 1 93 ? 4.521 -11.270 -20.256 1.00 75.06 93 GLN A C 1
ATOM 755 O O . GLN A 1 93 ? 5.189 -10.610 -21.047 1.00 75.06 93 GLN A O 1
ATOM 760 N N . VAL A 1 94 ? 3.258 -10.947 -19.955 1.00 78.38 94 VAL A N 1
ATOM 761 C CA . VAL A 1 94 ? 2.512 -9.868 -20.627 1.00 78.38 94 VAL A CA 1
ATOM 762 C C . VAL A 1 94 ? 2.213 -8.696 -19.691 1.00 78.38 94 VAL A C 1
ATOM 764 O O . VAL A 1 94 ? 2.274 -7.542 -20.117 1.00 78.38 94 VAL A O 1
ATOM 767 N N . TRP A 1 95 ? 1.920 -8.981 -18.422 1.00 84.12 95 TRP A N 1
ATOM 768 C CA . TRP A 1 95 ? 1.428 -8.006 -17.449 1.00 84.12 95 TRP A CA 1
ATOM 769 C C . TRP A 1 95 ? 2.242 -8.012 -16.158 1.00 84.12 95 TRP A C 1
ATOM 771 O O . TRP A 1 95 ? 2.609 -9.063 -15.640 1.00 84.12 95 TRP A O 1
ATOM 781 N N . ASN A 1 96 ? 2.415 -6.838 -15.576 1.00 87.38 96 ASN A N 1
ATOM 782 C CA . ASN A 1 96 ? 2.770 -6.650 -14.182 1.00 87.38 96 ASN A CA 1
ATOM 783 C C . ASN A 1 96 ? 1.477 -6.470 -13.378 1.00 87.38 96 ASN A C 1
ATOM 785 O O . ASN A 1 96 ? 0.674 -5.581 -13.664 1.00 87.38 96 ASN A O 1
ATOM 789 N N . VAL A 1 97 ? 1.263 -7.339 -12.397 1.00 89.56 97 VAL A N 1
ATOM 790 C CA . VAL A 1 97 ? 0.076 -7.370 -11.543 1.00 89.56 97 VAL A CA 1
ATOM 791 C C . VAL A 1 97 ? 0.404 -6.662 -10.236 1.00 89.56 97 VAL A C 1
ATOM 793 O O . VAL A 1 97 ? 1.198 -7.149 -9.428 1.00 89.56 97 VAL A O 1
ATOM 796 N N . VAL A 1 98 ? -0.194 -5.487 -10.051 1.00 92.50 98 VAL A N 1
ATOM 797 C CA . VAL A 1 98 ? -0.061 -4.672 -8.841 1.00 92.50 98 VAL A CA 1
ATOM 798 C C . VAL A 1 98 ? -1.270 -4.949 -7.956 1.00 92.50 98 VAL A C 1
ATOM 800 O O . VAL A 1 98 ? -2.394 -4.587 -8.309 1.00 92.50 98 VAL A O 1
ATOM 803 N N . THR A 1 99 ? -1.038 -5.589 -6.811 1.00 93.19 99 THR A N 1
ATOM 804 C CA . THR A 1 99 ? -2.091 -5.970 -5.862 1.00 93.19 99 THR A CA 1
ATOM 805 C C . THR A 1 99 ? -1.962 -5.142 -4.595 1.00 93.19 99 THR A C 1
ATOM 807 O O . THR A 1 99 ? -1.039 -5.336 -3.811 1.00 93.19 99 THR A O 1
ATOM 810 N N . LEU A 1 100 ? -2.910 -4.237 -4.363 1.00 94.56 100 LEU A N 1
ATOM 811 C CA . LEU A 1 100 ? -3.049 -3.544 -3.088 1.00 94.56 100 LEU A CA 1
ATOM 812 C C . LEU A 1 100 ? -3.904 -4.400 -2.153 1.00 94.56 100 LEU A C 1
ATOM 814 O O . LEU A 1 100 ? -5.089 -4.605 -2.405 1.00 94.56 100 LEU A O 1
ATOM 818 N N . THR A 1 101 ? -3.304 -4.857 -1.059 1.00 94.50 101 THR A N 1
ATOM 819 C CA . THR A 1 101 ? -3.978 -5.615 -0.003 1.00 94.50 101 THR A CA 1
ATOM 820 C C . THR A 1 101 ? -4.080 -4.772 1.259 1.00 94.50 101 THR A C 1
ATOM 822 O O . THR A 1 101 ? -3.081 -4.224 1.731 1.00 94.50 101 THR A O 1
ATOM 825 N N . VAL A 1 102 ? -5.280 -4.690 1.828 1.00 93.88 102 VAL A N 1
ATOM 826 C CA . VAL A 1 102 ? -5.536 -4.038 3.114 1.00 93.88 102 VAL A CA 1
ATOM 827 C C . VAL A 1 102 ? -6.225 -5.021 4.049 1.00 93.88 102 VAL A C 1
ATOM 829 O O . VAL A 1 102 ? -7.290 -5.555 3.741 1.00 93.88 102 VAL A O 1
ATOM 832 N N . PHE A 1 103 ? -5.619 -5.235 5.212 1.00 91.88 103 PHE A N 1
ATOM 833 C CA . PHE A 1 103 ? -6.207 -5.982 6.315 1.00 91.88 103 PHE A CA 1
ATOM 834 C C . PHE A 1 103 ? -6.850 -5.008 7.290 1.00 91.88 103 PHE A C 1
ATOM 836 O O . PHE A 1 103 ? -6.210 -4.043 7.721 1.00 91.88 103 PHE A O 1
ATOM 843 N N . THR A 1 104 ? -8.106 -5.267 7.636 1.00 89.06 104 THR A N 1
ATOM 844 C CA . THR A 1 104 ? -8.855 -4.485 8.620 1.00 89.06 104 THR A CA 1
ATOM 845 C C . THR A 1 104 ? -9.006 -5.242 9.930 1.00 89.06 104 THR A C 1
ATOM 847 O O . THR A 1 104 ? -9.089 -6.470 9.953 1.00 89.06 104 THR A O 1
ATOM 850 N N . ASN A 1 105 ? -9.048 -4.496 11.029 1.00 83.81 105 ASN A N 1
ATOM 851 C CA . ASN A 1 105 ? -9.308 -5.034 12.351 1.00 83.81 105 ASN A CA 1
ATOM 852 C C . ASN A 1 105 ? -10.728 -5.616 12.422 1.00 83.81 105 ASN A C 1
ATOM 854 O O . ASN A 1 105 ? -11.645 -5.087 11.783 1.00 83.81 105 ASN A O 1
ATOM 858 N N . PRO A 1 106 ? -10.930 -6.674 13.225 1.00 75.31 106 PRO A N 1
ATOM 859 C CA . PRO A 1 106 ? -12.259 -7.197 13.490 1.00 75.31 106 PRO A CA 1
ATOM 860 C C . PRO A 1 106 ? -13.152 -6.106 14.090 1.00 75.31 106 PRO A C 1
ATOM 862 O O . PRO A 1 106 ? -12.708 -5.275 14.887 1.00 75.31 106 PRO A O 1
ATOM 865 N N . ILE A 1 107 ? -14.428 -6.116 13.710 1.00 70.25 107 ILE A N 1
ATOM 866 C CA . ILE A 1 107 ? -15.438 -5.293 14.370 1.00 70.25 107 ILE A CA 1
ATOM 867 C C . ILE A 1 107 ? -15.731 -5.965 15.713 1.00 70.25 107 ILE A C 1
ATOM 869 O O . ILE A 1 107 ? -16.332 -7.037 15.753 1.00 70.25 107 ILE A O 1
ATOM 873 N N . ASP A 1 108 ? -15.272 -5.348 16.801 1.00 65.12 108 ASP A N 1
ATOM 874 C CA . ASP A 1 108 ? -15.561 -5.796 18.164 1.00 65.12 108 ASP A CA 1
ATOM 875 C C . ASP A 1 108 ? -16.846 -5.118 18.650 1.00 65.12 108 ASP A C 1
ATOM 877 O O . ASP A 1 108 ? -16.831 -4.035 19.239 1.00 65.12 108 ASP A O 1
ATOM 881 N N . LEU A 1 109 ? -17.989 -5.716 18.304 1.00 65.44 109 LEU A N 1
ATOM 882 C CA . LEU A 1 109 ? -19.275 -5.359 18.892 1.00 65.44 109 LEU A CA 1
ATOM 883 C C . LEU A 1 109 ? -19.562 -6.316 20.060 1.00 65.44 109 LEU A C 1
ATOM 885 O O . LEU A 1 109 ? -19.314 -7.515 19.925 1.00 65.44 109 LEU A O 1
ATOM 889 N N . PRO A 1 110 ? -20.159 -5.840 21.173 1.00 58.47 110 PRO A N 1
ATOM 890 C CA . PRO A 1 110 ? -20.405 -6.650 22.374 1.00 58.47 110 PRO A CA 1
ATOM 891 C C . PRO A 1 110 ? -21.146 -7.975 22.129 1.00 58.47 110 PRO A C 1
ATOM 893 O O . PRO A 1 110 ? -21.036 -8.900 22.927 1.00 58.47 110 PRO A O 1
ATOM 896 N N . THR A 1 111 ? -21.904 -8.074 21.034 1.00 64.25 111 THR A N 1
ATOM 897 C CA . THR A 1 111 ? -22.717 -9.242 20.666 1.00 64.25 111 THR A CA 1
ATOM 898 C C . THR A 1 111 ? -22.309 -9.898 19.343 1.00 64.25 111 THR A C 1
ATOM 900 O O . THR A 1 111 ? -22.862 -10.938 18.994 1.00 64.25 111 THR A O 1
ATOM 903 N N . MET A 1 112 ? -21.350 -9.333 18.599 1.00 57.72 112 MET A N 1
ATOM 904 C CA . MET A 1 112 ? -20.899 -9.858 17.306 1.00 57.72 112 MET A CA 1
ATOM 905 C C . MET A 1 112 ? -19.393 -9.644 17.146 1.00 57.72 112 MET A C 1
ATOM 907 O O . MET A 1 112 ? -18.935 -8.522 16.955 1.00 57.72 112 MET A O 1
ATOM 911 N N . LYS A 1 113 ? -18.632 -10.742 17.178 1.00 59.28 113 LYS A N 1
ATOM 912 C CA . LYS A 1 113 ? -17.216 -10.760 16.797 1.00 59.28 113 LYS A CA 1
ATOM 913 C C . LYS A 1 113 ? -17.112 -11.242 15.358 1.00 59.28 113 LYS A C 1
ATOM 915 O O . LYS A 1 113 ? -17.203 -12.440 15.101 1.00 59.28 113 LYS A O 1
ATOM 920 N N . THR A 1 114 ? -16.957 -10.321 14.414 1.00 65.88 114 THR A N 1
ATOM 921 C CA . THR A 1 114 ? -16.647 -10.684 13.024 1.00 65.88 114 THR A CA 1
ATOM 922 C C . THR A 1 114 ? -15.135 -10.729 12.839 1.00 65.88 114 THR A C 1
ATOM 924 O O . THR A 1 114 ? -14.430 -9.893 13.403 1.00 65.88 114 THR A O 1
ATOM 927 N N . GLY A 1 115 ? -14.627 -11.670 12.039 1.00 71.56 115 GLY A N 1
ATOM 928 C CA . GLY A 1 115 ? -13.212 -11.683 11.653 1.00 71.56 115 GLY A CA 1
ATOM 929 C C . GLY A 1 115 ? -12.791 -10.378 10.962 1.00 71.56 115 GLY A C 1
ATOM 930 O O . GLY A 1 115 ? -13.634 -9.644 10.444 1.00 71.56 115 GLY A O 1
ATOM 931 N N . GLY A 1 116 ? -11.491 -10.075 10.977 1.00 75.94 116 GLY A N 1
ATOM 932 C CA . GLY A 1 116 ? -10.944 -8.963 10.197 1.00 75.94 116 GLY A CA 1
ATOM 933 C C . GLY A 1 116 ? -11.169 -9.188 8.701 1.00 75.94 116 GLY A C 1
ATOM 934 O O . GLY A 1 116 ? -11.050 -10.317 8.220 1.00 75.94 116 GLY A O 1
ATOM 935 N N . TYR A 1 117 ? -11.505 -8.133 7.960 1.00 83.94 117 TYR A N 1
ATOM 936 C CA . TYR A 1 117 ? -11.737 -8.237 6.519 1.00 83.94 117 TYR A CA 1
ATOM 937 C C . TYR A 1 117 ? -10.444 -7.980 5.751 1.00 83.94 117 TYR A C 1
ATOM 939 O O . TYR A 1 117 ? -9.698 -7.046 6.063 1.00 83.94 117 TYR A O 1
ATOM 947 N N . LYS A 1 118 ? -10.204 -8.799 4.725 1.00 90.56 118 LYS A N 1
ATOM 948 C CA . LYS A 1 118 ? -9.128 -8.620 3.751 1.00 90.56 118 LYS A CA 1
ATOM 949 C C . LYS A 1 118 ? -9.724 -8.042 2.472 1.00 90.56 118 LYS A C 1
ATOM 951 O O . LYS A 1 118 ? -10.543 -8.693 1.829 1.00 90.56 118 LYS A O 1
ATOM 956 N N . PHE A 1 119 ? -9.301 -6.838 2.110 1.00 90.88 119 PHE A N 1
ATOM 957 C CA . PHE A 1 119 ? -9.663 -6.200 0.850 1.00 90.88 119 PHE A CA 1
ATOM 958 C C . PHE A 1 119 ? -8.476 -6.258 -0.104 1.00 90.88 119 PHE A C 1
ATOM 960 O O . PHE A 1 119 ? -7.359 -5.902 0.272 1.00 90.88 119 PHE A O 1
ATOM 967 N N . GLU A 1 120 ? -8.722 -6.692 -1.337 1.00 92.75 120 GLU A N 1
ATOM 968 C CA . GLU A 1 120 ? -7.713 -6.756 -2.391 1.00 92.75 120 GLU A CA 1
ATOM 969 C C . GLU A 1 120 ? -8.204 -6.004 -3.622 1.00 92.75 120 GLU A C 1
ATOM 971 O O . GLU A 1 120 ? -9.314 -6.230 -4.102 1.00 92.75 120 GLU A O 1
ATOM 976 N N . VAL A 1 121 ? -7.362 -5.109 -4.133 1.00 92.38 121 VAL A N 1
ATOM 977 C CA . VAL A 1 121 ? -7.584 -4.417 -5.402 1.00 92.38 121 VAL A CA 1
ATOM 978 C C . VAL A 1 121 ? -6.409 -4.722 -6.313 1.00 92.38 121 VAL A C 1
ATOM 980 O O . VAL A 1 121 ? -5.259 -4.425 -5.989 1.00 92.38 121 VAL A O 1
ATOM 983 N N . VAL A 1 122 ? -6.712 -5.321 -7.461 1.00 92.31 122 VAL A N 1
ATOM 984 C CA . VAL A 1 122 ? -5.724 -5.756 -8.448 1.00 92.31 122 VAL A CA 1
ATOM 985 C C . VAL A 1 122 ? -5.791 -4.844 -9.663 1.00 92.31 122 VAL A C 1
ATOM 987 O O . VAL A 1 122 ? -6.870 -4.592 -10.202 1.00 92.31 122 VAL A O 1
ATOM 990 N N . LYS A 1 123 ? -4.633 -4.365 -10.116 1.00 92.00 123 LYS A N 1
ATOM 991 C CA . LYS A 1 123 ? -4.486 -3.591 -11.351 1.00 92.00 123 LYS A CA 1
ATOM 992 C C . LYS A 1 123 ? -3.415 -4.220 -12.236 1.00 92.00 123 LYS A C 1
ATOM 994 O O . LYS A 1 123 ? -2.359 -4.636 -11.761 1.00 92.00 123 LYS A O 1
ATOM 999 N N . TYR A 1 124 ? -3.691 -4.256 -13.535 1.00 88.75 124 TYR A N 1
ATOM 1000 C CA . TYR A 1 124 ? -2.798 -4.812 -14.545 1.00 88.75 124 TYR A CA 1
ATOM 1001 C C . TYR A 1 124 ? -2.078 -3.685 -15.278 1.00 88.75 124 TYR A C 1
ATOM 1003 O O . TYR A 1 124 ? -2.704 -2.745 -15.765 1.00 88.75 124 TYR A O 1
ATOM 1011 N N . VAL A 1 125 ? -0.757 -3.792 -15.362 1.00 87.69 125 VAL A N 1
ATOM 1012 C CA . VAL A 1 125 ? 0.122 -2.836 -16.038 1.00 87.69 125 VAL A CA 1
ATOM 1013 C C . VAL A 1 125 ? 0.881 -3.576 -17.137 1.00 87.69 125 VAL A C 1
ATOM 1015 O O . VAL A 1 125 ? 1.389 -4.659 -16.861 1.00 87.69 125 VAL A O 1
ATOM 1018 N N . PRO A 1 126 ? 0.980 -3.059 -18.372 1.00 85.25 126 PRO A N 1
ATOM 1019 C CA . PRO A 1 126 ? 1.769 -3.709 -19.416 1.00 85.25 126 PRO A CA 1
ATOM 1020 C C . PRO A 1 126 ? 3.220 -3.934 -18.984 1.00 85.25 126 PRO A C 1
ATOM 1022 O O . PRO A 1 126 ? 3.784 -3.144 -18.220 1.00 85.25 126 PRO A O 1
ATOM 1025 N N . ASN A 1 127 ? 3.823 -5.020 -19.460 1.00 80.12 127 ASN A N 1
ATOM 1026 C CA . ASN A 1 127 ? 5.243 -5.254 -19.239 1.00 80.12 127 ASN A CA 1
ATOM 1027 C C . ASN A 1 127 ? 6.113 -4.253 -20.031 1.00 80.12 127 ASN A C 1
ATOM 1029 O O . ASN A 1 127 ? 5.665 -3.717 -21.043 1.00 80.12 127 ASN A O 1
ATOM 1033 N N . ARG A 1 128 ? 7.352 -4.023 -19.577 1.00 73.38 128 ARG A N 1
ATOM 1034 C CA . ARG A 1 128 ? 8.254 -2.952 -20.052 1.00 73.38 128 ARG A CA 1
ATOM 1035 C C . ARG A 1 128 ? 8.527 -2.972 -21.559 1.00 73.38 128 ARG A C 1
ATOM 1037 O O . ARG A 1 128 ? 8.724 -1.918 -22.153 1.00 73.38 128 ARG A O 1
ATOM 1044 N N . ASP A 1 129 ? 8.501 -4.155 -22.168 1.00 65.38 129 ASP A N 1
ATOM 1045 C CA . ASP A 1 129 ? 8.758 -4.359 -23.601 1.00 65.38 129 ASP A CA 1
ATOM 1046 C C . ASP A 1 129 ? 7.557 -4.006 -24.497 1.00 65.38 129 ASP A C 1
ATOM 1048 O O . ASP A 1 129 ? 7.614 -4.147 -25.721 1.00 65.38 129 ASP A O 1
ATOM 1052 N N . ARG A 1 130 ? 6.430 -3.579 -23.911 1.00 65.56 130 ARG A N 1
ATOM 1053 C CA . ARG A 1 130 ? 5.236 -3.168 -24.652 1.00 65.56 130 ARG A CA 1
ATOM 1054 C C . ARG A 1 130 ? 5.182 -1.639 -24.734 1.00 65.56 130 ARG A C 1
ATOM 1056 O O . ARG A 1 130 ? 5.310 -0.971 -23.709 1.00 65.56 130 ARG A O 1
ATOM 1063 N N . PRO A 1 131 ? 4.940 -1.059 -25.924 1.00 61.41 131 PRO A N 1
ATOM 1064 C CA . PRO A 1 131 ? 4.817 0.385 -26.059 1.00 61.41 131 PRO A CA 1
ATOM 1065 C C . PRO A 1 131 ? 3.681 0.914 -25.176 1.00 61.41 131 PRO A C 1
ATOM 1067 O O . PRO A 1 131 ? 2.570 0.375 -25.169 1.00 61.41 131 PRO A O 1
ATOM 1070 N N . ILE A 1 132 ? 3.956 1.995 -24.443 1.00 62.00 132 ILE A N 1
ATOM 1071 C CA . ILE A 1 132 ? 2.941 2.708 -23.670 1.00 62.00 132 ILE A CA 1
ATOM 1072 C C . ILE A 1 132 ? 2.040 3.437 -24.670 1.00 62.00 132 ILE A C 1
ATOM 1074 O O . ILE A 1 132 ? 2.343 4.548 -25.099 1.00 62.00 132 ILE A O 1
ATOM 1078 N N . ALA A 1 133 ? 0.940 2.806 -25.074 1.00 55.78 133 ALA A N 1
ATOM 1079 C CA . ALA A 1 133 ? -0.033 3.425 -25.963 1.00 55.78 133 ALA A CA 1
ATOM 1080 C C . ALA A 1 133 ? -0.819 4.512 -25.208 1.00 55.78 133 ALA A C 1
ATOM 1082 O O . ALA A 1 133 ? -1.916 4.280 -24.703 1.00 55.78 133 ALA A O 1
ATOM 1083 N N . PHE A 1 134 ? -0.261 5.721 -25.126 1.00 53.31 134 PHE A N 1
ATOM 1084 C CA . PHE A 1 134 ? -1.068 6.924 -24.949 1.00 53.31 134 PHE A CA 1
ATOM 1085 C C . PHE A 1 134 ? -1.713 7.237 -26.289 1.00 53.31 134 PHE A C 1
ATOM 1087 O O . PHE A 1 134 ? -1.168 8.004 -27.077 1.00 53.31 134 PHE A O 1
ATOM 1094 N N . VAL A 1 135 ? -2.861 6.627 -26.575 1.00 50.34 135 VAL A N 1
ATOM 1095 C CA . VAL A 1 135 ? -3.686 7.113 -27.681 1.00 50.34 135 VAL A CA 1
ATOM 1096 C C . VAL A 1 135 ? -4.293 8.430 -27.213 1.00 50.34 135 VAL A C 1
ATOM 1098 O O . VAL A 1 135 ? -5.323 8.458 -26.543 1.00 50.34 135 VAL A O 1
ATOM 1101 N N . LEU A 1 136 ? -3.591 9.526 -27.493 1.00 52.03 136 LEU A N 1
ATOM 1102 C CA . LEU A 1 136 ? -4.135 10.866 -27.342 1.00 52.03 136 LEU A CA 1
ATOM 1103 C C . LEU A 1 136 ? -5.294 10.993 -28.344 1.00 52.03 136 LEU A C 1
ATOM 1105 O O . LEU A 1 136 ? -5.073 10.768 -29.540 1.00 52.03 136 LEU A O 1
ATOM 1109 N N . PRO A 1 137 ? -6.521 11.325 -27.904 1.00 48.94 137 PRO A N 1
ATOM 1110 C CA . PRO A 1 137 ? -7.610 11.593 -28.831 1.00 48.94 137 PRO A CA 1
ATOM 1111 C C . PRO A 1 137 ? -7.180 12.728 -29.773 1.00 48.94 137 PRO A C 1
ATOM 1113 O O . PRO A 1 137 ? -6.913 13.835 -29.315 1.00 48.94 137 PRO A O 1
ATOM 1116 N N . GLY A 1 138 ? -7.068 12.441 -31.074 1.00 61.44 138 GLY A N 1
ATOM 1117 C CA . GLY A 1 138 ? -6.730 13.430 -32.106 1.00 61.44 138 GLY A CA 1
ATOM 1118 C C . GLY A 1 138 ? -5.308 13.385 -32.682 1.00 61.44 138 GLY A C 1
ATOM 1119 O O . GLY A 1 138 ? -5.043 14.140 -33.610 1.00 61.44 138 GLY A O 1
ATOM 1120 N N . LEU A 1 139 ? -4.410 12.505 -32.214 1.00 56.03 139 LEU A N 1
ATOM 1121 C CA . LEU A 1 139 ? -3.044 12.375 -32.767 1.00 56.03 139 LEU A CA 1
ATOM 1122 C C . LEU A 1 139 ? -2.875 11.195 -33.747 1.00 56.03 139 LEU A C 1
ATOM 1124 O O . LEU A 1 139 ? -1.775 10.688 -33.924 1.00 56.03 139 LEU A O 1
ATOM 1128 N N . ASN A 1 140 ? -3.969 10.759 -34.373 1.00 56.44 140 ASN A N 1
ATOM 1129 C CA . ASN A 1 140 ? -3.947 9.891 -35.550 1.00 56.44 140 ASN A CA 1
ATOM 1130 C C . ASN A 1 140 ? -4.686 10.628 -36.673 1.00 56.44 140 ASN A C 1
ATOM 1132 O O . ASN A 1 140 ? -5.863 10.374 -36.926 1.00 56.44 140 ASN A O 1
ATOM 1136 N N . ALA A 1 141 ? -4.011 11.590 -37.292 1.00 48.22 141 ALA A N 1
ATOM 1137 C CA . ALA A 1 141 ? -4.343 12.060 -38.630 1.00 48.22 141 ALA A CA 1
ATOM 1138 C C . ALA A 1 141 ? -3.197 11.605 -39.559 1.00 48.22 141 ALA A C 1
ATOM 1140 O O . ALA A 1 141 ? -2.064 11.544 -39.079 1.00 48.22 141 ALA A O 1
ATOM 1141 N N . PRO A 1 142 ? -3.516 11.194 -40.799 1.00 55.59 142 PRO A N 1
ATOM 1142 C CA . PRO A 1 142 ? -2.640 10.426 -41.693 1.00 55.59 142 PRO A CA 1
ATOM 1143 C C . PRO A 1 142 ? -1.301 11.095 -42.014 1.00 55.59 142 PRO A C 1
ATOM 1145 O O . PRO A 1 142 ? -1.253 12.345 -42.055 1.00 55.59 142 PRO A O 1
#

Sequence (142 aa):
MLLLPLFMFFLFAFSKVFATLILIQKMEVASFYAARRWQLESHRNVAHESFDNGTLCPDIEQKVKEYLGYFDATTKSFLGIQTVSVCPVQRTQVWNVVTLTVFTNPIDLPTMKTGGYKFEVVKYVPNRDRPIAFVLPGLNAP

Foldseek 3Di:
DVPVVVVVVVVVVVLLVVLQVVLVVLLVVLLVVLLVQLQVVCLVPVVCPVCCQPPVQVVSQVVSCVSCCVVPPVSCVSSQWDDWHQPDFDDDPFWTKTKIKTWGCFDDDVVDTDHIDIDIDIDTHTDNPDDPPPPDVPPDDD

Secondary structure (DSSP, 8-state):
--HHHHHHHHHHHHHHHHHHHHHHHHHHHHHHHHHHHHHHHHHHTTT-HHHIIIIIHHHHHHHHHHHHTSS-HHHHHHHTEEEEE-PSPEE-SSEEEEEEEEEE---EETTEEPPPPEEEEEEEEE-TTS------TT----

Radius of gyration: 19.98 Å; chains: 1; bounding box: 54×26×69 Å

pLDDT: mean 83.02, std 12.02, range [48.22, 95.06]